Protein AF-A0AB33TX08-F1 (afdb_monomer_lite)

Organism: Neisseria meningitidis (NCBI:txid487)

pLDDT: mean 91.27, std 10.94, range [56.47, 98.5]

Secondary structure (DSSP, 8-state):
--SEE-SSS-EE-HHHHHHPPPP---HHHHHHHHHHHHHHHHHHH-SSSHHHHHHHHHHHHHHHHHHHHHHT-

Structure (mmCIF, N/CA/C/O backbone):
data_AF-A0AB33TX08-F1
#
_entry.id   AF-A0AB33TX08-F1
#
loop_
_atom_site.group_PDB
_atom_site.id
_atom_site.type_symbol
_atom_site.label_atom_id
_atom_site.label_alt_id
_atom_site.label_comp_id
_atom_site.label_asym_id
_atom_site.label_entity_id
_atom_site.label_seq_id
_atom_site.pdbx_PDB_ins_code
_atom_site.Cartn_x
_atom_site.Cartn_y
_atom_site.Cartn_z
_atom_site.occupancy
_atom_site.B_iso_or_equiv
_atom_site.auth_seq_id
_atom_site.auth_comp_id
_atom_site.auth_asym_id
_atom_site.auth_atom_id
_atom_site.pdbx_PDB_model_num
ATOM 1 N N . MET A 1 1 ? 20.531 16.591 -5.566 1.00 58.59 1 MET A N 1
ATOM 2 C CA . MET A 1 1 ? 19.434 16.935 -6.500 1.00 58.59 1 MET A CA 1
ATOM 3 C C . MET A 1 1 ? 19.923 16.880 -7.954 1.00 58.59 1 MET A C 1
ATOM 5 O O . MET A 1 1 ? 20.219 17.915 -8.529 1.00 58.59 1 MET A O 1
ATOM 9 N N . LYS A 1 2 ? 20.080 15.690 -8.556 1.00 60.03 2 LYS A N 1
ATOM 10 C CA . LYS A 1 2 ? 20.737 15.558 -9.880 1.00 60.03 2 LYS A CA 1
ATOM 11 C C . LYS A 1 2 ? 19.828 15.823 -11.097 1.00 60.03 2 LYS A C 1
ATOM 13 O O . LYS A 1 2 ? 20.342 16.022 -12.190 1.00 60.03 2 LYS A O 1
ATOM 18 N N . HIS A 1 3 ? 18.503 15.877 -10.927 1.00 67.06 3 HIS A N 1
ATOM 19 C CA . HIS A 1 3 ? 17.550 16.006 -12.048 1.00 67.06 3 HIS A CA 1
ATOM 20 C C . HIS A 1 3 ? 16.481 17.093 -11.857 1.00 67.06 3 HIS A C 1
ATOM 22 O O . HIS A 1 3 ? 15.540 17.169 -12.648 1.00 67.06 3 HIS A O 1
ATOM 28 N N . ALA A 1 4 ? 16.624 17.933 -10.828 1.00 65.00 4 ALA A N 1
ATOM 29 C CA . ALA A 1 4 ? 15.713 19.037 -10.549 1.00 65.00 4 ALA A CA 1
ATOM 30 C C . ALA A 1 4 ? 16.169 20.317 -11.274 1.00 65.00 4 ALA A C 1
ATOM 32 O O . ALA A 1 4 ? 17.339 20.685 -11.188 1.00 65.00 4 ALA A O 1
ATOM 33 N N . LYS A 1 5 ? 15.257 21.003 -11.973 1.00 68.94 5 LYS A N 1
ATOM 34 C CA . LYS A 1 5 ? 15.472 22.341 -12.553 1.00 68.94 5 LYS A CA 1
ATOM 35 C C . LYS A 1 5 ? 14.621 23.383 -11.822 1.00 68.94 5 LYS A C 1
ATOM 37 O O . LYS A 1 5 ? 13.430 23.157 -11.623 1.00 68.94 5 LYS A O 1
ATOM 42 N N . GLY A 1 6 ? 15.225 24.531 -11.504 1.00 65.75 6 GLY A N 1
ATOM 43 C CA . GLY A 1 6 ? 14.598 25.650 -10.788 1.00 65.75 6 GLY A CA 1
ATOM 44 C C . GLY A 1 6 ? 14.911 25.645 -9.287 1.00 65.75 6 GLY A C 1
ATOM 45 O O . GLY A 1 6 ? 14.824 24.607 -8.644 1.00 65.75 6 GLY A O 1
ATOM 46 N N . ALA A 1 7 ? 15.280 26.806 -8.734 1.00 69.00 7 ALA A N 1
ATOM 47 C CA . ALA A 1 7 ? 15.617 26.958 -7.312 1.00 69.00 7 ALA A CA 1
ATOM 48 C C . ALA A 1 7 ? 14.384 27.220 -6.427 1.00 69.00 7 ALA A C 1
ATOM 50 O O . ALA A 1 7 ? 14.315 26.739 -5.304 1.00 69.00 7 ALA A O 1
ATOM 51 N N . LYS A 1 8 ? 13.391 27.958 -6.949 1.00 78.44 8 LYS A N 1
ATOM 52 C CA . LYS A 1 8 ? 12.164 28.327 -6.218 1.00 78.44 8 LYS A CA 1
ATOM 53 C C . LYS A 1 8 ? 11.069 27.254 -6.296 1.00 78.44 8 LYS A C 1
ATOM 55 O O . LYS A 1 8 ? 10.342 27.064 -5.334 1.00 78.44 8 LYS A O 1
ATOM 60 N N . MET A 1 9 ? 10.960 26.560 -7.435 1.00 80.31 9 MET A N 1
ATOM 61 C CA . MET A 1 9 ? 10.039 25.436 -7.662 1.00 80.31 9 MET A CA 1
ATOM 62 C C . MET A 1 9 ? 10.765 24.342 -8.460 1.00 80.31 9 MET A C 1
ATOM 64 O O . MET A 1 9 ? 10.720 24.357 -9.695 1.00 80.31 9 MET A O 1
ATOM 68 N N . PRO A 1 10 ? 11.499 23.440 -7.791 1.00 78.75 10 PRO A N 1
ATOM 69 C CA . PRO A 1 10 ? 12.243 22.389 -8.468 1.00 78.75 10 PRO A CA 1
ATOM 70 C C . PRO A 1 10 ? 11.293 21.428 -9.192 1.00 78.75 10 PRO A C 1
ATOM 72 O O . PRO A 1 10 ? 10.392 20.852 -8.587 1.00 78.75 10 PRO A O 1
ATOM 75 N N . ARG A 1 11 ? 11.504 21.234 -10.498 1.00 82.00 11 ARG A N 1
ATOM 76 C CA . ARG A 1 11 ? 10.775 20.250 -11.318 1.00 82.00 11 ARG A CA 1
ATOM 77 C C . ARG A 1 11 ? 11.714 19.210 -11.908 1.00 82.00 11 ARG A C 1
ATOM 79 O O . ARG A 1 11 ? 12.865 19.518 -12.214 1.00 82.00 11 ARG A O 1
ATOM 86 N N . GLY A 1 12 ? 11.214 17.992 -12.106 1.00 84.38 12 GLY A N 1
ATOM 87 C CA . GLY A 1 12 ? 11.950 16.946 -12.814 1.00 84.38 12 GLY A CA 1
ATOM 88 C C . GLY A 1 12 ? 12.263 17.352 -14.258 1.00 84.38 12 GLY A C 1
ATOM 89 O O . GLY A 1 12 ? 11.424 17.916 -14.961 1.00 84.38 12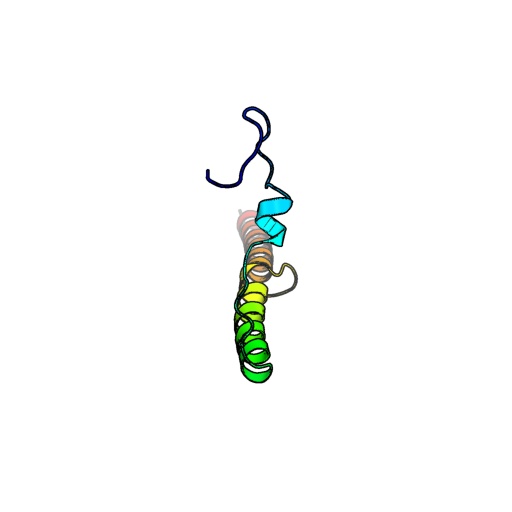 GLY A O 1
ATOM 90 N N . SER A 1 13 ? 13.485 17.083 -14.713 1.00 88.81 13 SER A N 1
ATOM 91 C CA . SER A 1 13 ? 13.881 17.300 -16.106 1.00 88.81 13 SER A CA 1
ATOM 92 C C . SER A 1 13 ? 13.239 16.251 -17.019 1.00 88.81 13 SER A C 1
ATOM 94 O O . SER A 1 13 ? 13.565 15.070 -16.916 1.00 88.81 13 SER A O 1
ATOM 96 N N . LYS A 1 14 ? 12.389 16.678 -17.967 1.00 87.62 14 LYS A N 1
ATOM 97 C CA . LYS A 1 14 ? 11.748 15.789 -18.959 1.00 87.62 14 LYS A CA 1
ATOM 98 C C . LYS A 1 14 ? 12.765 14.908 -19.690 1.00 87.62 14 LYS A C 1
ATOM 100 O O . LYS A 1 14 ? 12.571 13.705 -19.791 1.00 87.62 14 LYS A O 1
ATOM 105 N N . ALA A 1 15 ? 13.868 15.498 -20.152 1.00 90.00 15 ALA A N 1
ATOM 106 C CA . ALA A 1 15 ? 14.931 14.766 -20.840 1.00 90.00 15 ALA A CA 1
ATOM 107 C C . ALA A 1 15 ? 15.566 13.681 -19.955 1.00 90.00 15 ALA A C 1
ATOM 109 O O . ALA A 1 15 ? 15.841 12.592 -20.441 1.00 90.00 15 ALA A O 1
ATOM 110 N N . ALA A 1 16 ? 15.745 13.953 -18.658 1.00 89.00 16 ALA A N 1
ATOM 111 C CA . ALA A 1 16 ? 16.308 12.971 -17.733 1.00 89.00 16 ALA A CA 1
ATOM 112 C C . ALA A 1 16 ? 15.334 11.816 -17.461 1.00 89.00 16 ALA A C 1
ATOM 114 O O . ALA A 1 16 ? 15.762 10.671 -17.404 1.00 89.00 16 ALA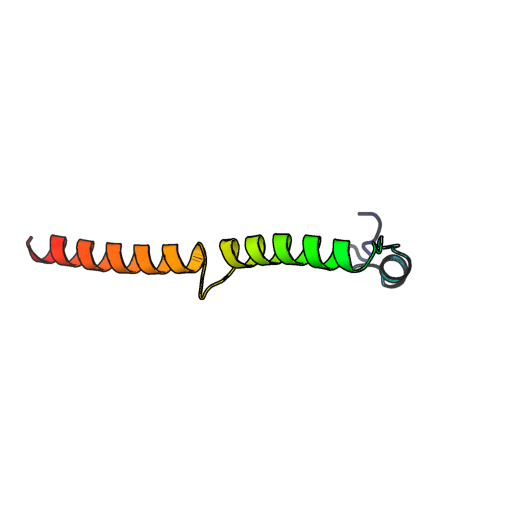 A O 1
ATOM 115 N N . ILE A 1 17 ? 14.033 12.107 -17.341 1.00 89.69 17 ILE A N 1
ATOM 116 C CA . ILE A 1 17 ? 12.991 11.086 -17.151 1.00 89.69 17 ILE A CA 1
ATOM 117 C C . ILE A 1 17 ? 12.933 10.153 -18.366 1.00 89.69 17 ILE A C 1
ATOM 119 O O . ILE A 1 17 ? 12.952 8.940 -18.204 1.00 89.69 17 ILE A O 1
ATOM 123 N N . MET A 1 18 ? 12.938 10.706 -19.583 1.00 91.38 18 MET A N 1
ATOM 124 C CA . MET A 1 18 ? 12.868 9.910 -20.818 1.00 91.38 18 MET A CA 1
ATOM 125 C C . MET A 1 18 ? 14.112 9.043 -21.060 1.00 91.38 18 MET A C 1
ATOM 127 O O . MET A 1 18 ? 14.031 8.039 -21.757 1.00 91.38 18 MET A O 1
ATOM 131 N N . GLN A 1 19 ? 15.268 9.436 -20.520 1.00 94.31 19 GLN A N 1
ATOM 132 C CA . GLN A 1 19 ? 16.525 8.689 -20.648 1.00 94.31 19 GLN A CA 1
ATOM 133 C C . GLN A 1 19 ? 16.720 7.649 -19.538 1.00 94.31 19 GLN A C 1
ATOM 135 O O . GLN A 1 19 ? 17.669 6.864 -19.596 1.00 94.31 19 GLN A O 1
ATOM 140 N N . TYR A 1 20 ? 15.861 7.648 -18.516 1.00 92.00 20 TYR A N 1
ATOM 141 C CA . TYR A 1 20 ? 15.975 6.719 -17.404 1.00 92.00 20 TYR A CA 1
ATOM 142 C C . TYR A 1 20 ? 15.632 5.301 -17.868 1.00 92.00 20 TYR A C 1
ATOM 144 O O . TYR A 1 20 ? 14.521 5.024 -18.318 1.00 92.00 20 TYR A O 1
ATOM 152 N N . LYS A 1 21 ? 16.605 4.394 -17.770 1.00 94.75 21 LYS A N 1
ATOM 153 C CA . LYS A 1 21 ? 16.422 2.992 -18.143 1.00 94.75 21 LYS A CA 1
ATOM 154 C C . LYS A 1 21 ? 15.764 2.244 -16.991 1.00 94.75 21 LYS A C 1
ATOM 156 O O . LYS A 1 21 ? 16.334 2.168 -15.906 1.00 94.75 21 LYS A O 1
ATOM 161 N N . ILE A 1 22 ? 14.592 1.676 -17.253 1.00 93.12 22 ILE A N 1
ATOM 162 C CA . ILE A 1 22 ? 13.872 0.810 -16.317 1.00 93.12 22 ILE A CA 1
ATOM 163 C C . ILE A 1 22 ? 14.166 -0.647 -16.704 1.00 93.12 22 ILE A C 1
ATOM 165 O O . ILE A 1 22 ? 14.058 -0.976 -17.889 1.00 93.12 22 ILE A O 1
ATOM 169 N N . PRO A 1 23 ? 14.561 -1.520 -15.760 1.00 94.25 23 PRO A N 1
ATOM 170 C CA . PRO A 1 23 ? 14.692 -2.944 -16.040 1.00 94.25 23 PRO A CA 1
ATOM 171 C C . PRO A 1 23 ? 13.309 -3.554 -16.296 1.00 94.25 23 PRO A C 1
ATOM 173 O O . PRO A 1 23 ? 12.385 -3.347 -15.514 1.00 94.25 23 PRO A O 1
ATOM 176 N N . ILE A 1 24 ? 13.176 -4.312 -17.385 1.00 95.62 24 ILE A N 1
ATOM 177 C CA . ILE A 1 24 ? 11.935 -5.005 -17.750 1.00 95.62 24 ILE A CA 1
ATOM 178 C C . ILE A 1 24 ? 12.214 -6.515 -17.697 1.00 95.62 24 ILE A C 1
ATOM 180 O O . ILE A 1 24 ? 12.833 -7.036 -18.627 1.00 95.62 24 ILE A O 1
ATOM 184 N N . PRO A 1 25 ? 11.829 -7.215 -16.612 1.00 96.56 25 PRO A N 1
ATOM 185 C CA . PRO A 1 25 ? 12.006 -8.663 -16.504 1.00 96.56 25 PRO A CA 1
ATOM 186 C C . PRO A 1 25 ? 10.989 -9.420 -17.386 1.00 96.56 25 PRO A C 1
ATOM 188 O O . PRO A 1 25 ? 10.104 -8.796 -17.975 1.00 96.56 25 PRO A O 1
ATOM 191 N N . PRO A 1 26 ? 11.069 -10.755 -17.516 1.00 98.31 26 PRO A N 1
ATOM 192 C CA . PRO A 1 26 ? 10.062 -11.549 -18.225 1.00 98.31 26 PRO A CA 1
ATOM 193 C C . PRO A 1 26 ? 8.653 -11.400 -17.626 1.00 98.31 26 PRO A C 1
ATOM 195 O O . PRO A 1 26 ? 8.508 -11.218 -16.418 1.00 98.31 26 PRO A O 1
ATOM 198 N N . LEU A 1 27 ? 7.607 -11.538 -18.452 1.00 98.12 27 LEU A N 1
ATOM 199 C CA . LEU A 1 27 ? 6.206 -11.357 -18.027 1.00 98.12 27 LEU A CA 1
ATOM 200 C C . LEU A 1 27 ? 5.809 -12.150 -16.765 1.00 98.12 27 LEU A C 1
ATOM 202 O O . LEU A 1 27 ? 5.239 -11.536 -15.866 1.00 98.12 27 LEU A O 1
ATOM 206 N N . PRO A 1 28 ? 6.169 -13.443 -16.607 1.00 98.25 28 PRO A N 1
ATOM 207 C CA . PRO A 1 28 ? 5.801 -14.190 -15.400 1.00 98.25 28 PRO A CA 1
ATOM 208 C C . PRO A 1 28 ? 6.399 -13.602 -14.115 1.00 98.25 28 PRO A C 1
ATOM 210 O O . PRO A 1 28 ? 5.808 -13.674 -13.039 1.00 98.25 28 PRO A O 1
ATOM 213 N N . GLU A 1 29 ? 7.591 -13.013 -14.214 1.00 97.94 29 GLU A N 1
ATOM 214 C CA . GLU A 1 29 ? 8.246 -12.367 -13.082 1.00 97.94 29 GLU A CA 1
ATOM 215 C C . GLU A 1 29 ? 7.607 -11.008 -12.776 1.00 97.94 29 GLU A C 1
ATOM 217 O O . GLU A 1 29 ? 7.402 -10.687 -11.606 1.00 97.94 29 GLU A O 1
ATOM 222 N N . GLN A 1 30 ? 7.207 -10.252 -13.807 1.00 98.06 30 GLN A N 1
ATOM 223 C CA . GLN A 1 30 ? 6.445 -9.011 -13.636 1.00 98.06 30 GLN A CA 1
ATOM 224 C C . GLN A 1 30 ? 5.127 -9.260 -12.894 1.00 98.06 30 GLN A C 1
ATOM 226 O O . GLN A 1 30 ? 4.854 -8.585 -11.904 1.00 98.06 30 GLN A O 1
ATOM 231 N N . GLU A 1 31 ? 4.346 -10.255 -13.321 1.00 98.25 31 GLU A N 1
ATOM 232 C CA . GLU A 1 31 ? 3.068 -10.615 -12.692 1.00 98.25 31 GLU A CA 1
ATOM 233 C C . GLU A 1 31 ? 3.251 -11.001 -11.223 1.00 98.25 31 GLU A C 1
ATOM 235 O O . GLU A 1 31 ? 2.514 -10.538 -10.352 1.00 98.25 31 GLU A O 1
ATOM 240 N N . LYS A 1 32 ? 4.285 -11.797 -10.924 1.00 98.38 32 LYS A N 1
ATOM 241 C CA . LYS A 1 32 ? 4.607 -12.189 -9.550 1.00 98.38 32 LYS A CA 1
ATOM 242 C C . LYS A 1 32 ? 4.976 -10.987 -8.681 1.00 98.38 32 LYS A C 1
ATOM 244 O O . LYS A 1 32 ? 4.527 -10.906 -7.539 1.00 98.38 32 LYS A O 1
ATOM 249 N N . ILE A 1 33 ? 5.807 -10.080 -9.195 1.00 97.81 33 ILE A N 1
ATOM 250 C CA . ILE A 1 33 ? 6.217 -8.872 -8.470 1.00 97.81 33 ILE A CA 1
ATOM 251 C C . ILE A 1 33 ? 4.993 -7.997 -8.188 1.00 97.81 33 ILE A C 1
ATOM 253 O O . ILE A 1 33 ? 4.783 -7.607 -7.041 1.00 97.81 33 ILE A O 1
ATOM 257 N N . VAL A 1 34 ? 4.166 -7.741 -9.205 1.00 97.81 34 VAL A N 1
ATOM 258 C CA . VAL A 1 34 ? 2.960 -6.911 -9.081 1.00 97.81 34 VAL A CA 1
ATOM 259 C C . VAL A 1 34 ? 1.979 -7.517 -8.082 1.00 97.81 34 VAL A C 1
ATOM 261 O O . VAL A 1 34 ? 1.571 -6.824 -7.161 1.00 97.81 34 VAL A O 1
ATOM 264 N N . ALA A 1 35 ? 1.701 -8.821 -8.148 1.00 98.44 35 ALA A N 1
ATOM 265 C CA . ALA A 1 35 ? 0.785 -9.473 -7.209 1.00 98.44 35 ALA A CA 1
ATOM 266 C C . ALA A 1 35 ? 1.216 -9.322 -5.736 1.00 98.44 35 ALA A C 1
ATOM 268 O O . ALA A 1 35 ? 0.380 -9.178 -4.841 1.00 98.44 35 ALA A O 1
ATOM 269 N N . ILE A 1 36 ? 2.525 -9.353 -5.465 1.00 98.31 36 ILE A N 1
ATOM 270 C CA . ILE A 1 36 ? 3.057 -9.135 -4.115 1.00 98.31 36 ILE A CA 1
ATOM 271 C C . ILE A 1 36 ? 2.885 -7.668 -3.710 1.00 98.31 36 ILE A C 1
ATOM 273 O O . ILE A 1 36 ? 2.404 -7.397 -2.609 1.00 98.31 36 ILE A O 1
ATOM 277 N N . LEU A 1 37 ? 3.271 -6.732 -4.579 1.00 98.25 37 LEU A N 1
ATOM 278 C CA . LEU A 1 37 ? 3.193 -5.298 -4.296 1.00 98.25 37 LEU A CA 1
ATOM 279 C C . LEU A 1 37 ? 1.746 -4.829 -4.111 1.00 98.25 37 LEU A C 1
ATOM 281 O O . LEU A 1 37 ? 1.471 -4.139 -3.133 1.00 98.25 37 LEU A O 1
ATOM 285 N N . ASP A 1 38 ? 0.821 -5.280 -4.956 1.00 97.94 38 ASP A N 1
ATOM 286 C CA . ASP A 1 38 ? -0.606 -4.950 -4.877 1.00 97.94 38 ASP A CA 1
ATOM 287 C C . ASP A 1 38 ? -1.226 -5.440 -3.568 1.00 97.94 38 ASP A C 1
ATOM 289 O O . ASP A 1 38 ? -2.035 -4.745 -2.950 1.00 97.94 38 ASP A O 1
ATOM 293 N N . LYS A 1 39 ? -0.812 -6.621 -3.087 1.00 97.62 39 LYS A N 1
ATOM 294 C CA . LYS A 1 39 ? -1.258 -7.139 -1.789 1.00 97.62 39 LYS A CA 1
ATOM 295 C C . LYS A 1 39 ? -0.799 -6.244 -0.638 1.00 97.62 39 LYS A C 1
ATOM 297 O O . LYS A 1 39 ? -1.576 -5.989 0.283 1.00 97.62 39 LYS A O 1
ATOM 302 N N . PHE A 1 40 ? 0.453 -5.787 -0.662 1.00 98.12 40 PHE A N 1
ATOM 303 C CA . PHE A 1 40 ? 0.964 -4.874 0.363 1.00 98.12 40 PHE A CA 1
ATOM 304 C C . PHE A 1 40 ? 0.299 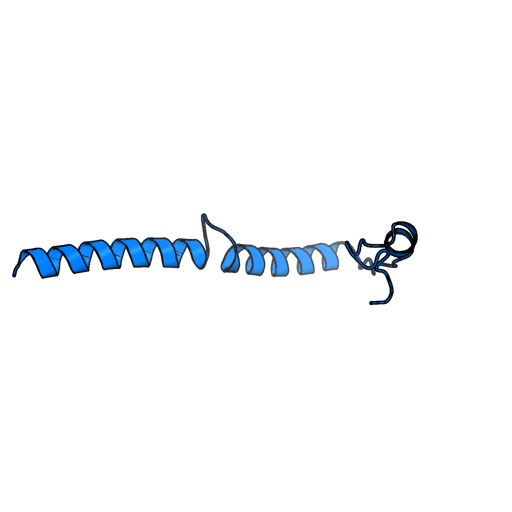-3.503 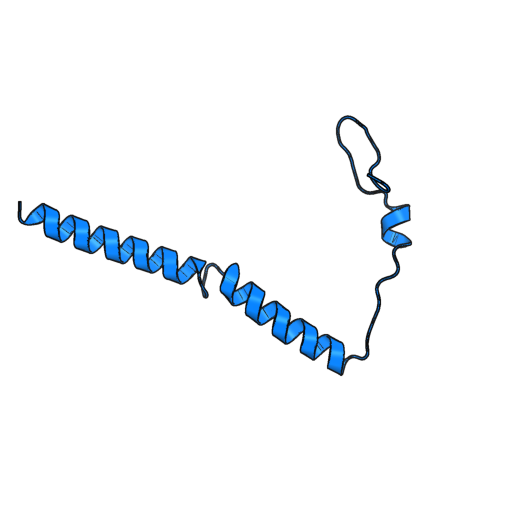0.288 1.00 98.12 40 PHE A C 1
ATOM 306 O O . PHE A 1 40 ? -0.077 -2.959 1.328 1.00 98.12 40 PHE A O 1
ATOM 313 N N . ASP A 1 41 ? 0.121 -2.966 -0.915 1.00 97.31 41 ASP A N 1
ATOM 314 C CA . ASP A 1 41 ? -0.539 -1.683 -1.121 1.00 97.31 41 ASP A CA 1
ATOM 315 C C . ASP A 1 41 ? -1.989 -1.718 -0.624 1.00 97.31 41 ASP A C 1
ATOM 317 O O . ASP A 1 41 ? -2.381 -0.905 0.212 1.00 97.31 41 ASP A O 1
ATOM 321 N N . THR A 1 42 ? -2.744 -2.751 -1.008 1.00 96.94 42 THR A N 1
ATOM 322 C CA . THR A 1 42 ? -4.120 -2.962 -0.537 1.00 96.94 42 THR A CA 1
ATOM 323 C C . THR A 1 42 ? -4.181 -3.051 0.987 1.00 96.94 42 THR A C 1
ATOM 325 O O . THR A 1 42 ? -5.021 -2.412 1.613 1.00 96.94 42 THR A O 1
ATOM 328 N N . LEU A 1 43 ? -3.267 -3.795 1.618 1.00 97.88 43 LEU A N 1
ATOM 329 C CA . LEU A 1 43 ? -3.246 -3.935 3.075 1.00 97.88 43 LEU A CA 1
ATOM 330 C C . LEU A 1 43 ? -2.956 -2.609 3.797 1.00 97.88 43 LEU A C 1
ATOM 332 O O . LEU A 1 43 ? -3.446 -2.404 4.908 1.00 97.88 43 LEU A O 1
ATOM 336 N N . THR A 1 44 ? -2.143 -1.730 3.210 1.00 97.62 44 THR A N 1
ATOM 337 C CA . THR A 1 44 ? -1.600 -0.550 3.905 1.00 97.62 44 THR A CA 1
ATOM 338 C C . THR A 1 44 ? -2.312 0.754 3.569 1.00 97.62 44 THR A C 1
ATOM 340 O O . THR A 1 44 ? -2.415 1.616 4.442 1.00 97.62 44 THR A O 1
ATOM 343 N N . HIS A 1 45 ? -2.840 0.895 2.354 1.00 95.81 45 HIS A N 1
ATOM 344 C CA . HIS A 1 45 ? -3.391 2.155 1.856 1.00 95.81 45 HIS A CA 1
ATOM 345 C C . HIS A 1 45 ? -4.873 2.088 1.489 1.00 95.81 45 HIS 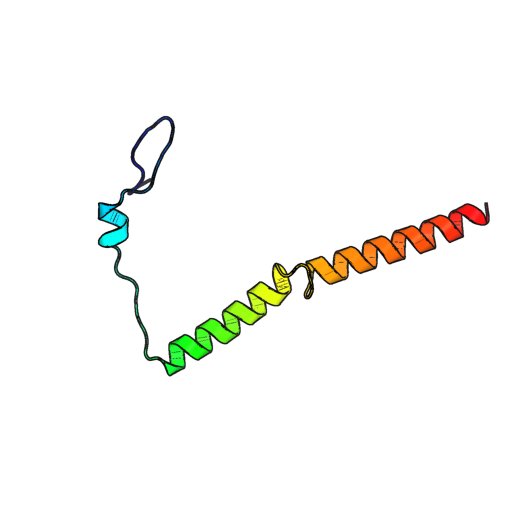A C 1
ATOM 347 O O . HIS A 1 45 ? -5.495 3.143 1.344 1.00 95.81 45 HIS A O 1
ATOM 353 N N . SER A 1 46 ? -5.462 0.895 1.353 1.00 95.94 46 SER A N 1
ATOM 354 C CA . SER A 1 46 ? -6.880 0.794 1.006 1.00 95.94 46 SER A CA 1
ATOM 355 C C . SER A 1 46 ? -7.763 1.404 2.098 1.00 95.94 46 SER A C 1
ATOM 357 O O . SER A 1 46 ? -7.536 1.241 3.294 1.00 95.94 46 SER A O 1
ATOM 359 N N . VAL A 1 47 ? -8.782 2.148 1.674 1.00 93.88 47 VAL A N 1
ATOM 360 C CA . VAL A 1 47 ? -9.785 2.749 2.569 1.00 93.88 47 VAL A CA 1
ATOM 361 C C . VAL A 1 47 ? -11.026 1.873 2.721 1.00 93.88 47 VAL A C 1
ATOM 363 O O . VAL A 1 47 ? -11.810 2.084 3.643 1.00 93.88 47 VAL A O 1
ATOM 366 N N . SER A 1 48 ? -11.214 0.913 1.814 1.00 94.88 48 SER A N 1
ATOM 367 C CA . SER A 1 48 ? -12.317 -0.051 1.834 1.00 94.88 48 SER A CA 1
ATOM 368 C C . SER A 1 48 ? -11.918 -1.389 2.451 1.00 94.88 48 SER A C 1
ATOM 370 O O . SER A 1 48 ? -12.786 -2.141 2.877 1.00 94.88 48 SER A O 1
ATOM 372 N N . GLU A 1 49 ? -10.620 -1.682 2.502 1.00 93.62 49 GLU A N 1
ATOM 373 C CA . GLU A 1 49 ? -10.040 -2.910 3.047 1.00 93.62 49 GLU A CA 1
ATOM 374 C C . GLU A 1 49 ? -8.726 -2.580 3.775 1.00 93.62 49 GLU A C 1
ATOM 376 O O . GLU A 1 49 ? -8.276 -1.438 3.772 1.00 93.62 49 GLU A O 1
ATOM 381 N N . GLY A 1 50 ? -8.092 -3.560 4.418 1.00 95.56 50 GLY A N 1
ATOM 382 C CA . GLY A 1 50 ? -6.785 -3.362 5.049 1.00 95.56 50 GLY A CA 1
ATOM 383 C C . GLY A 1 50 ? -6.802 -2.521 6.334 1.00 95.56 50 GLY A C 1
ATOM 384 O O . GLY A 1 50 ? -7.825 -2.349 7.002 1.00 95.56 50 GLY A O 1
ATOM 385 N N . LEU A 1 51 ? -5.620 -2.037 6.723 1.00 98.12 51 LEU A N 1
ATOM 386 C CA . LEU A 1 51 ? -5.386 -1.386 8.015 1.00 98.12 51 LEU A CA 1
ATOM 387 C C . LEU A 1 51 ? -6.169 -0.077 8.203 1.00 98.12 51 LEU A C 1
ATOM 389 O O . LEU A 1 51 ? -6.736 0.098 9.285 1.00 98.12 51 LEU A O 1
ATOM 393 N N . PRO A 1 52 ? -6.247 0.844 7.219 1.00 98.25 52 PRO A N 1
ATOM 394 C CA . PRO A 1 52 ? -7.001 2.083 7.402 1.00 98.25 52 PRO A CA 1
ATOM 395 C C . PRO A 1 52 ? -8.489 1.826 7.664 1.00 98.25 52 PRO A C 1
ATOM 397 O O . PRO A 1 52 ? -9.078 2.468 8.540 1.00 98.25 52 PRO A O 1
ATOM 400 N N . TYR A 1 53 ? -9.077 0.856 6.958 1.00 98.00 53 TYR A N 1
ATOM 401 C CA . TYR A 1 53 ? -10.468 0.457 7.148 1.00 98.00 53 TYR A CA 1
ATOM 402 C C . TYR A 1 53 ? -10.714 -0.129 8.547 1.00 98.00 53 TYR A C 1
ATOM 404 O O . TYR A 1 53 ? -11.609 0.329 9.263 1.00 98.00 53 TYR A O 1
ATOM 412 N N . GLU A 1 54 ? -9.869 -1.066 8.988 1.00 98.06 54 GLU A N 1
ATOM 413 C CA . GLU A 1 54 ? -9.964 -1.664 10.327 1.00 98.06 54 GLU A CA 1
ATOM 414 C C . GLU A 1 54 ? -9.814 -0.604 11.432 1.00 98.06 54 GLU A C 1
ATOM 416 O O . GLU A 1 54 ? -10.605 -0.567 12.375 1.00 98.06 54 GLU A O 1
ATOM 421 N N . ILE A 1 55 ? -8.851 0.317 11.308 1.00 98.38 55 ILE A N 1
ATOM 422 C CA . ILE A 1 55 ? -8.658 1.409 12.276 1.00 98.38 55 ILE A CA 1
ATOM 423 C C . ILE A 1 55 ? -9.911 2.288 12.361 1.00 98.38 55 ILE A C 1
ATOM 425 O O . ILE A 1 55 ? -10.322 2.666 13.462 1.00 98.38 55 ILE A O 1
ATOM 429 N N . ALA A 1 56 ? -10.536 2.611 11.227 1.00 98.19 56 ALA A N 1
ATOM 430 C CA . ALA A 1 56 ? -11.761 3.404 11.205 1.00 98.19 56 ALA A CA 1
ATOM 431 C C . ALA A 1 56 ? -12.917 2.688 11.922 1.00 98.19 56 ALA A C 1
ATOM 433 O O . ALA A 1 56 ? -13.626 3.310 12.718 1.00 98.19 56 ALA A O 1
ATOM 434 N N . LEU A 1 57 ? -13.081 1.380 11.700 1.00 98.44 57 LEU A N 1
ATOM 435 C CA . LEU A 1 57 ? -14.084 0.574 12.400 1.00 98.44 57 LEU A CA 1
ATOM 436 C C . LEU A 1 57 ? -13.813 0.499 13.906 1.00 98.44 57 LEU A C 1
ATOM 438 O O . LEU A 1 57 ? -14.726 0.710 14.705 1.00 98.44 57 LEU A O 1
ATOM 442 N N . ARG A 1 58 ? -12.558 0.275 14.312 1.00 98.50 58 ARG A N 1
ATOM 443 C CA . ARG A 1 58 ? -12.166 0.215 15.731 1.00 98.50 58 ARG A CA 1
ATOM 444 C C . ARG A 1 58 ? -12.378 1.537 16.453 1.00 98.50 58 ARG A C 1
ATOM 446 O O . ARG A 1 58 ? -12.785 1.528 17.611 1.00 98.50 58 ARG A O 1
ATOM 453 N N . ARG A 1 59 ? -12.166 2.670 15.779 1.00 98.44 59 ARG A N 1
ATOM 454 C CA . ARG A 1 59 ? -12.479 3.999 16.329 1.00 98.44 59 ARG A CA 1
ATOM 455 C C . ARG A 1 59 ? -13.974 4.171 16.587 1.00 98.44 59 ARG A C 1
ATOM 457 O O . ARG A 1 59 ? -14.338 4.541 17.697 1.00 98.44 59 ARG A O 1
ATOM 464 N N . LYS A 1 60 ? -14.825 3.811 15.619 1.00 98.38 60 LYS A N 1
ATOM 465 C CA . LYS A 1 60 ? -16.290 3.843 15.790 1.00 98.38 60 LYS A CA 1
ATOM 466 C C . LYS A 1 60 ? -16.746 2.948 16.941 1.00 98.38 60 LYS A C 1
ATOM 468 O O . LYS A 1 60 ? -17.553 3.356 17.770 1.00 98.38 60 LYS A O 1
ATOM 473 N N . GLN A 1 61 ? -16.200 1.735 17.012 1.00 98.44 61 GLN A N 1
ATOM 474 C CA . GLN A 1 61 ? -16.491 0.794 18.090 1.00 98.44 61 GLN A CA 1
ATOM 475 C C . GLN A 1 61 ? -16.081 1.361 19.459 1.00 98.44 61 GLN A C 1
ATOM 477 O O . GLN A 1 61 ? -16.846 1.277 20.417 1.00 98.44 61 GLN A O 1
ATOM 482 N N . TYR A 1 62 ? -14.892 1.960 19.552 1.0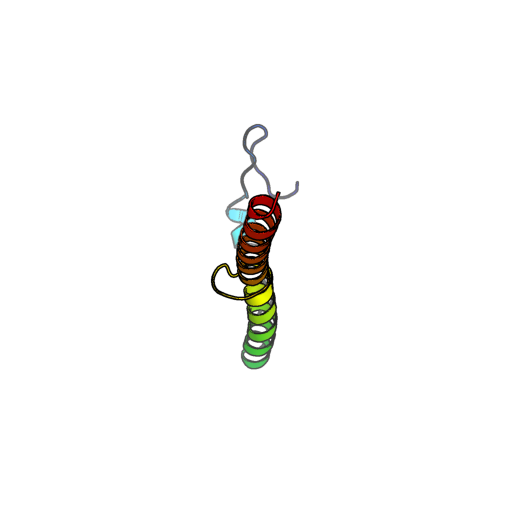0 98.12 62 TYR A N 1
ATOM 483 C CA . TYR A 1 62 ? -14.417 2.608 20.772 1.00 98.12 62 TYR A CA 1
ATOM 484 C C . TYR A 1 62 ? -15.320 3.770 21.205 1.00 98.12 62 TYR A C 1
ATOM 486 O O . TYR A 1 62 ? -15.678 3.855 22.376 1.00 98.12 62 TYR A O 1
ATOM 494 N N . GLU A 1 63 ? -15.705 4.647 20.276 1.00 98.12 63 GLU A N 1
ATOM 495 C CA . GLU A 1 63 ? -16.594 5.783 20.549 1.00 98.12 63 GLU A CA 1
ATOM 496 C C . GLU A 1 63 ? -17.941 5.322 21.107 1.00 98.12 63 GLU A C 1
ATOM 498 O O . GLU A 1 63 ? -18.356 5.809 22.158 1.00 98.12 63 GLU A O 1
ATOM 503 N N . TYR A 1 64 ? -18.549 4.317 20.472 1.00 97.56 64 TYR A N 1
ATOM 504 C CA . TYR A 1 64 ? -19.800 3.719 20.928 1.00 97.56 64 TYR A CA 1
ATOM 505 C C . TYR A 1 64 ? -19.705 3.213 22.373 1.00 97.56 64 TYR A C 1
ATOM 507 O O . TYR A 1 64 ? -20.511 3.590 23.223 1.00 97.56 64 TYR A O 1
ATOM 515 N N . TYR A 1 65 ? -18.695 2.398 22.692 1.00 97.00 65 TYR A N 1
ATOM 516 C CA . TYR A 1 65 ? -18.559 1.861 24.050 1.00 97.00 65 TYR A CA 1
ATOM 517 C C . TYR A 1 65 ? -18.188 2.923 25.083 1.00 97.00 65 TYR A C 1
ATOM 519 O O . TYR A 1 65 ? -18.645 2.848 26.224 1.00 97.00 65 TYR A O 1
ATOM 527 N N . ARG A 1 66 ? -17.393 3.928 24.703 1.00 96.88 66 ARG A N 1
ATOM 528 C CA . ARG A 1 66 ? -17.082 5.071 25.567 1.00 96.88 66 ARG A CA 1
ATOM 529 C C . ARG A 1 66 ? -18.358 5.819 25.954 1.00 96.88 66 ARG A C 1
ATOM 531 O O . ARG A 1 66 ? -18.533 6.139 27.124 1.00 96.88 66 ARG A O 1
ATOM 538 N N . GLU A 1 67 ? -19.235 6.094 24.993 1.00 96.62 67 GLU A N 1
ATOM 539 C CA . GLU A 1 67 ? -20.505 6.787 25.237 1.00 96.62 67 GLU A CA 1
ATOM 540 C C . GLU A 1 67 ? -21.448 5.966 26.110 1.00 96.62 67 GLU A C 1
ATOM 542 O O . GLU A 1 67 ? -22.009 6.506 27.060 1.00 96.62 67 GLU A O 1
ATOM 547 N N . GLN A 1 68 ? -21.550 4.655 25.868 1.00 95.44 68 GLN A N 1
ATOM 548 C CA . GLN A 1 68 ? -22.317 3.764 26.740 1.00 95.44 68 GLN A CA 1
ATOM 549 C C . GLN A 1 68 ? -21.826 3.818 28.188 1.00 95.44 68 GLN A C 1
ATOM 551 O O . GLN A 1 68 ? -22.630 3.979 29.098 1.00 95.44 68 GLN A O 1
ATOM 556 N N . LEU A 1 69 ? -20.511 3.731 28.410 1.00 95.25 69 LEU A N 1
ATOM 557 C CA . LEU A 1 69 ? -19.907 3.815 29.744 1.00 95.25 69 LEU A CA 1
ATOM 558 C C . LEU A 1 69 ? -20.194 5.149 30.440 1.00 95.25 69 LEU A C 1
ATOM 560 O O . LEU A 1 69 ? -20.444 5.170 31.644 1.00 95.25 69 LEU A O 1
ATOM 564 N N . LEU A 1 70 ? -20.149 6.254 29.694 1.00 93.69 70 LEU A N 1
ATOM 565 C CA . LEU A 1 70 ? -20.433 7.587 30.221 1.00 93.69 70 LEU A CA 1
ATOM 566 C C . LEU A 1 70 ? -21.924 7.804 30.505 1.00 93.69 70 LEU A C 1
ATOM 568 O O . LEU A 1 70 ? -22.238 8.571 31.405 1.00 93.69 70 LEU A O 1
ATOM 572 N N . ALA A 1 71 ? -22.825 7.116 29.800 1.00 89.69 71 ALA A N 1
ATOM 573 C CA . ALA A 1 71 ? -24.267 7.192 30.035 1.00 89.69 71 ALA A CA 1
ATOM 574 C C . ALA A 1 71 ? -24.727 6.498 31.335 1.00 89.69 71 ALA A C 1
ATOM 576 O O . ALA A 1 71 ? -25.842 6.740 31.789 1.00 89.69 71 ALA A O 1
ATOM 577 N N . PHE A 1 72 ? -23.891 5.643 31.939 1.00 80.50 72 PHE A N 1
ATOM 578 C CA . PHE A 1 72 ? -24.153 5.032 33.251 1.00 80.50 72 PHE A CA 1
ATOM 579 C C . PHE A 1 72 ? -23.662 5.878 34.440 1.00 80.50 72 PHE A C 1
ATOM 581 O O . PHE A 1 72 ? -23.837 5.456 35.585 1.00 80.50 72 PHE A O 1
ATOM 588 N N . ARG A 1 73 ? -23.001 7.015 34.190 1.00 56.47 73 ARG A N 1
ATOM 589 C CA . ARG A 1 73 ? -22.523 7.946 35.222 1.00 56.47 73 ARG A CA 1
ATOM 590 C C . ARG A 1 73 ? -23.470 9.115 35.434 1.00 56.47 73 ARG A C 1
ATOM 592 O O . ARG A 1 73 ? -24.133 9.525 34.461 1.00 56.47 73 ARG A O 1
#

Foldseek 3Di:
DVAFDDDVDTDGHPVVVVPDDDDDDDPVVVVVVCVVVVVVCCQPPNCCDHDVVVVVVVVVVVVVVVVVVVVVD

InterPro domains:
  IPR000055 Type I restriction modification DNA specificity domain [PF01420] (4-55)
  IPR044946 Type I restriction modification DNA specificity domain superfamily [G3DSA:3.90.220.20] (1-72)
  IPR051212 Type I restriction enzyme S subunit [PTHR43140] (3-73)

Sequence (73 aa):
MKHAKGAKMPRGSKAAIMQYKIPIPPLPEQEKIVAILDKFDTLTHSVSEGLPYEIALRRKQYEYYREQLLAFR

Radius of gyration: 23.01 Å; chains: 1; bounding box: 45×42×56 Å